Protein AF-A0A1I6BQ37-F1 (afdb_monomer)

Radius of gyration: 33.36 Å; Cα contacts (8 Å, |Δi|>4): 14; chains: 1; bounding box: 68×58×68 Å

Foldseek 3Di:
DPPPVVVVVVVVVVVVVVVVVVVVVVVVVVVVVVVVVVVVVVVVVVCQVVDPPNDPDPDPDDDDDDDDDDDDPPPDPPQADPVRHGDDDPPDDDD

pLDDT: mean 78.23, std 14.33, range [44.81, 96.88]

Organism: Hymenobacter arizonensis (NCBI:txid1227077)

Secondary structure (DSSP, 8-state):
----HHHHHHHHHHHHHHHHHHHHHHHHHHHHHHHHHHHHHHHHHHHHHHSTT--------PPPPPPP-----TTS-TTB-TTS-B-PPTT----

Mean predicted aligned error: 18.05 Å

Structure (mmCIF, N/CA/C/O backbone):
data_AF-A0A1I6BQ37-F1
#
_entry.id   AF-A0A1I6BQ37-F1
#
loop_
_atom_site.group_PDB
_atom_site.id
_atom_site.type_symbol
_atom_site.label_atom_id
_atom_site.label_alt_id
_atom_site.label_comp_id
_atom_site.label_asym_id
_atom_site.label_entity_id
_atom_site.label_seq_id
_atom_site.pdbx_PDB_ins_code
_atom_site.Cartn_x
_atom_site.Cartn_y
_atom_site.Cartn_z
_atom_site.occupancy
_atom_site.B_iso_or_equiv
_atom_site.auth_seq_id
_atom_site.auth_comp_id
_atom_site.auth_asym_id
_atom_site.auth_atom_id
_atom_site.pdbx_PDB_model_num
ATOM 1 N N . MET A 1 1 ? -26.162 7.912 44.611 1.00 47.75 1 MET A N 1
ATOM 2 C CA . MET A 1 1 ? -26.136 7.596 43.168 1.00 47.75 1 MET A CA 1
ATOM 3 C C . MET A 1 1 ? -25.419 6.272 43.015 1.00 47.75 1 MET A C 1
ATOM 5 O O . MET A 1 1 ? -24.224 6.224 43.274 1.00 47.75 1 MET A O 1
ATOM 9 N N . ALA A 1 2 ? -26.149 5.192 42.736 1.00 60.31 2 ALA A N 1
ATOM 10 C CA . ALA A 1 2 ? -25.522 3.907 42.454 1.00 60.31 2 ALA A CA 1
ATOM 11 C C . ALA A 1 2 ? -24.775 4.046 41.124 1.00 60.31 2 ALA A C 1
ATOM 13 O O . ALA A 1 2 ? -25.386 4.383 40.113 1.00 60.31 2 ALA A O 1
ATOM 14 N N . ILE A 1 3 ? -23.455 3.879 41.152 1.00 61.53 3 ILE A N 1
ATOM 15 C CA . ILE A 1 3 ? -22.655 3.760 39.937 1.00 61.53 3 ILE A CA 1
ATOM 16 C C . ILE A 1 3 ? -23.119 2.463 39.275 1.00 61.53 3 ILE A C 1
ATOM 18 O O .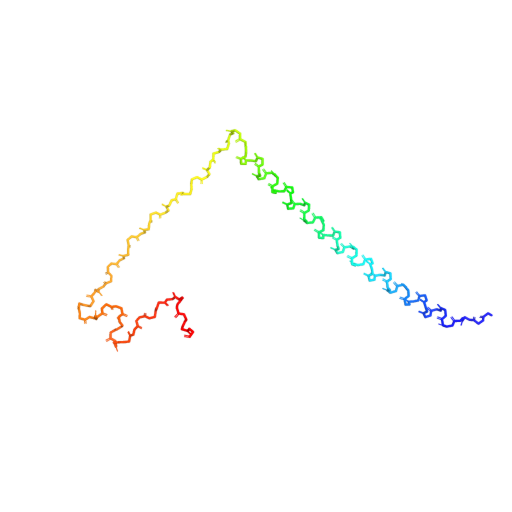 ILE A 1 3 ? -22.922 1.382 39.830 1.00 61.53 3 ILE A O 1
ATOM 22 N N . ASP A 1 4 ? -23.807 2.585 38.145 1.00 76.88 4 ASP A N 1
ATOM 23 C CA . ASP A 1 4 ? -24.289 1.446 37.376 1.00 76.88 4 ASP A CA 1
ATOM 24 C C . ASP A 1 4 ? -23.082 0.750 36.734 1.00 76.88 4 ASP A C 1
ATOM 26 O O . ASP A 1 4 ? -22.550 1.172 35.705 1.00 76.88 4 ASP A O 1
ATOM 30 N N . LEU A 1 5 ? -22.593 -0.294 37.405 1.00 79.56 5 LEU A N 1
ATOM 31 C CA . LEU A 1 5 ? -21.439 -1.091 36.987 1.00 79.56 5 LEU A CA 1
ATOM 32 C C . LEU A 1 5 ? -21.597 -1.634 35.559 1.00 79.56 5 LEU A C 1
ATOM 34 O O . LEU A 1 5 ? -20.598 -1.785 34.856 1.00 79.56 5 LEU A O 1
ATOM 38 N N . ALA A 1 6 ? -22.832 -1.871 35.103 1.00 81.38 6 ALA A N 1
ATOM 39 C CA . ALA A 1 6 ? -23.101 -2.327 33.745 1.00 81.38 6 ALA A CA 1
ATOM 40 C C . ALA A 1 6 ? -22.808 -1.234 32.704 1.00 81.38 6 ALA A C 1
ATOM 42 O O . ALA A 1 6 ? -22.186 -1.510 31.678 1.00 81.38 6 ALA A O 1
ATOM 43 N N . GLN A 1 7 ? -23.176 0.019 32.990 1.00 80.12 7 GLN A N 1
ATOM 44 C CA . GLN A 1 7 ? -22.851 1.158 32.122 1.00 80.12 7 GLN A CA 1
ATOM 45 C C . GLN A 1 7 ? -21.341 1.390 32.052 1.00 80.12 7 GLN A C 1
ATOM 47 O O . GLN A 1 7 ? -20.805 1.690 30.986 1.00 80.12 7 GLN A O 1
ATOM 52 N N . LEU A 1 8 ? -20.635 1.200 33.167 1.00 83.25 8 LEU A N 1
ATOM 53 C CA . LEU A 1 8 ? -19.185 1.368 33.218 1.00 83.25 8 LEU A CA 1
ATOM 54 C C . LEU A 1 8 ? -18.460 0.270 32.421 1.00 83.25 8 LEU A C 1
ATOM 56 O O . LEU A 1 8 ? -17.543 0.578 31.659 1.00 83.25 8 LEU A O 1
ATOM 60 N N . GLN A 1 9 ? -18.927 -0.981 32.505 1.00 86.31 9 GLN A N 1
ATOM 61 C CA . GLN A 1 9 ? -18.430 -2.079 31.669 1.00 86.31 9 GLN A CA 1
ATOM 62 C C . GLN A 1 9 ? -18.665 -1.802 30.177 1.00 86.31 9 GLN A C 1
ATOM 64 O O . GLN A 1 9 ? -17.761 -1.969 29.362 1.00 86.31 9 GLN A O 1
ATOM 69 N N . GLN A 1 10 ? -19.846 -1.296 29.817 1.00 87.81 10 GLN A N 1
ATOM 70 C CA . GLN A 1 10 ? -20.176 -0.968 28.432 1.00 87.81 10 GLN A CA 1
ATOM 71 C C . GLN A 1 10 ? -19.294 0.160 27.868 1.00 87.81 10 GLN A C 1
ATOM 73 O O . GLN A 1 10 ? -18.872 0.103 26.711 1.00 87.81 10 GLN A O 1
ATOM 78 N N . VAL A 1 11 ? -18.981 1.179 28.675 1.00 84.12 11 VAL A N 1
ATOM 79 C CA . VAL A 1 11 ? -18.053 2.255 28.288 1.00 84.12 11 VAL A CA 1
ATOM 80 C C . VAL A 1 11 ? -16.637 1.712 28.075 1.00 84.12 11 VAL A C 1
ATOM 82 O O . VAL A 1 11 ? -15.996 2.085 27.092 1.00 84.12 11 VAL A O 1
ATOM 85 N N . LEU A 1 12 ? -16.165 0.805 28.936 1.00 87.19 12 LEU A N 1
ATOM 86 C CA . LEU A 1 12 ? -14.852 0.168 28.791 1.00 87.19 12 LEU A CA 1
ATOM 87 C C . LEU A 1 12 ? -14.760 -0.6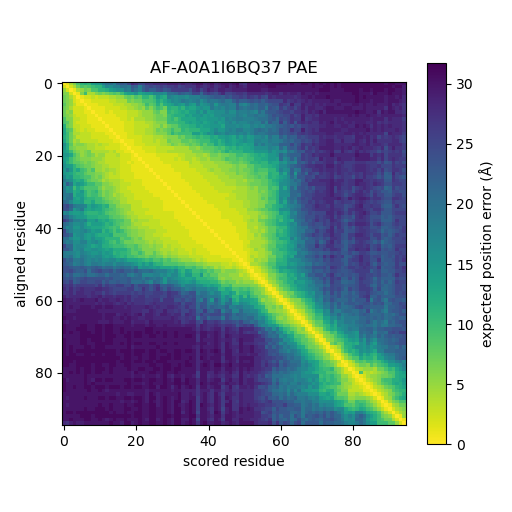97 27.526 1.00 87.19 12 LEU A C 1
ATOM 89 O O . LEU A 1 12 ? -13.793 -0.570 26.773 1.00 87.19 12 LEU A O 1
ATOM 93 N N . ASP A 1 13 ? -15.779 -1.507 27.240 1.00 90.81 13 ASP A N 1
ATOM 94 C CA . ASP A 1 13 ? -15.819 -2.344 26.036 1.00 90.81 13 ASP A CA 1
ATOM 95 C C . ASP A 1 13 ? -15.832 -1.491 24.755 1.00 90.81 13 ASP A C 1
ATOM 97 O O . ASP A 1 13 ? -15.183 -1.817 23.757 1.00 90.81 13 ASP A O 1
ATOM 101 N N . ASN A 1 14 ? -16.550 -0.364 24.777 1.00 85.62 14 ASN A N 1
ATOM 102 C CA . ASN A 1 14 ? -16.575 0.585 23.665 1.00 85.62 14 ASN A CA 1
ATOM 103 C C . ASN A 1 14 ? -15.227 1.296 23.486 1.00 85.62 14 ASN A C 1
ATOM 105 O O . ASN A 1 14 ? -14.778 1.468 22.351 1.00 85.62 14 ASN A O 1
ATOM 109 N N . ALA A 1 15 ? -14.560 1.666 24.583 1.00 80.12 15 ALA A N 1
ATOM 110 C CA . ALA A 1 15 ? -13.233 2.273 24.544 1.00 80.12 15 ALA A CA 1
ATOM 111 C C . ALA A 1 15 ? -12.191 1.318 23.935 1.00 80.12 15 ALA A C 1
ATOM 113 O O . ALA A 1 15 ? -11.456 1.709 23.029 1.00 80.12 15 ALA A O 1
ATOM 114 N N . GLN A 1 16 ? -12.193 0.041 24.335 1.00 89.75 16 GLN A N 1
ATOM 115 C CA . GLN A 1 16 ? -11.287 -0.968 23.771 1.00 89.75 16 GLN A CA 1
ATOM 116 C C . GLN A 1 16 ? -11.494 -1.172 22.264 1.00 89.75 16 GLN A C 1
ATOM 118 O O . GLN A 1 16 ? -10.527 -1.259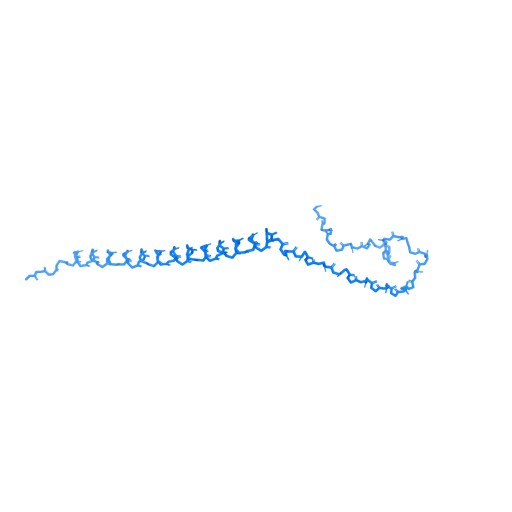 21.503 1.00 89.75 16 GLN A O 1
ATOM 123 N N . LYS A 1 17 ? -12.751 -1.204 21.804 1.00 90.94 17 LYS A N 1
ATOM 124 C CA . LYS A 1 17 ? -13.071 -1.293 20.369 1.00 90.94 17 LYS A CA 1
ATOM 125 C C . LYS A 1 17 ? -12.595 -0.061 19.601 1.00 90.94 17 LYS A C 1
ATOM 127 O O . LYS A 1 17 ? -12.083 -0.202 18.490 1.00 90.94 17 LYS A O 1
ATOM 132 N N . ALA A 1 18 ? -12.735 1.129 20.183 1.00 88.81 18 ALA A N 1
ATOM 133 C CA . ALA A 1 18 ? -12.267 2.368 19.571 1.00 88.81 18 ALA A CA 1
ATOM 134 C C . ALA A 1 18 ? -10.735 2.391 19.420 1.00 88.81 18 ALA A C 1
ATOM 136 O O . ALA A 1 18 ? -10.229 2.795 18.370 1.00 88.81 18 ALA A O 1
ATOM 137 N N . ASP A 1 19 ? -9.997 1.900 20.417 1.00 90.19 19 ASP A N 1
ATOM 138 C CA . ASP A 1 19 ? -8.536 1.800 20.355 1.00 90.19 19 ASP A CA 1
ATOM 139 C C . ASP A 1 19 ? -8.062 0.788 19.304 1.00 90.19 19 ASP A C 1
ATOM 141 O O . ASP A 1 19 ? -7.141 1.083 18.533 1.00 90.19 19 ASP A O 1
ATOM 145 N N . ALA A 1 20 ? -8.724 -0.370 19.206 1.00 91.12 20 ALA A N 1
ATOM 146 C CA . ALA A 1 20 ? -8.450 -1.354 18.158 1.00 91.12 20 ALA A CA 1
ATOM 147 C C . ALA A 1 20 ? -8.703 -0.772 16.756 1.00 91.12 20 ALA A C 1
ATOM 149 O O . ALA A 1 20 ? -7.830 -0.829 15.887 1.00 91.12 20 ALA A O 1
ATOM 150 N N . PHE A 1 21 ? -9.848 -0.110 16.558 1.00 90.81 21 PHE A N 1
ATOM 151 C CA . PHE A 1 21 ? -10.182 0.550 15.295 1.00 90.81 21 PHE A CA 1
ATOM 152 C C . PHE A 1 21 ? -9.155 1.626 14.918 1.00 90.81 21 PHE A C 1
ATOM 154 O O . PHE A 1 21 ? -8.686 1.688 13.781 1.00 90.81 21 PHE A O 1
ATOM 161 N N . LYS A 1 22 ? -8.734 2.449 15.884 1.00 93.62 22 LYS A N 1
ATOM 162 C CA . LYS A 1 22 ? -7.695 3.464 15.677 1.00 93.62 22 LYS A CA 1
ATOM 163 C C . LYS A 1 22 ? -6.366 2.842 15.242 1.00 93.62 22 LYS A C 1
ATOM 165 O O . LYS A 1 22 ? -5.690 3.394 14.368 1.00 93.62 22 LYS A O 1
ATOM 170 N N . ALA A 1 23 ? -5.981 1.709 15.830 1.00 94.69 23 ALA A N 1
ATOM 171 C CA . ALA A 1 23 ? -4.771 0.988 15.446 1.00 94.69 23 ALA A CA 1
ATOM 172 C C . ALA A 1 23 ? -4.853 0.461 14.003 1.00 94.69 23 ALA A C 1
ATOM 174 O O . ALA A 1 23 ? -3.900 0.635 13.234 1.00 94.69 23 ALA A O 1
ATOM 175 N N . ASP A 1 24 ? -5.997 -0.101 13.614 1.00 91.31 24 ASP A N 1
ATOM 176 C CA . ASP A 1 24 ? -6.229 -0.607 12.261 1.00 91.31 24 ASP A CA 1
ATOM 177 C C . ASP A 1 24 ? -6.230 0.509 11.216 1.00 91.31 24 ASP A C 1
ATOM 179 O O . ASP A 1 24 ? -5.542 0.395 10.198 1.00 91.31 24 ASP A O 1
ATOM 183 N N . VAL A 1 25 ? -6.891 1.636 11.494 1.00 92.69 25 VAL A N 1
ATOM 184 C CA . VAL A 1 25 ? -6.861 2.822 10.622 1.00 92.69 25 VAL A CA 1
ATOM 185 C C . VAL A 1 25 ? -5.431 3.333 10.457 1.00 92.69 25 VAL A C 1
ATOM 187 O O . VAL A 1 25 ? -4.982 3.576 9.337 1.00 92.69 25 VAL A O 1
ATOM 190 N N . LYS A 1 26 ? -4.658 3.428 11.546 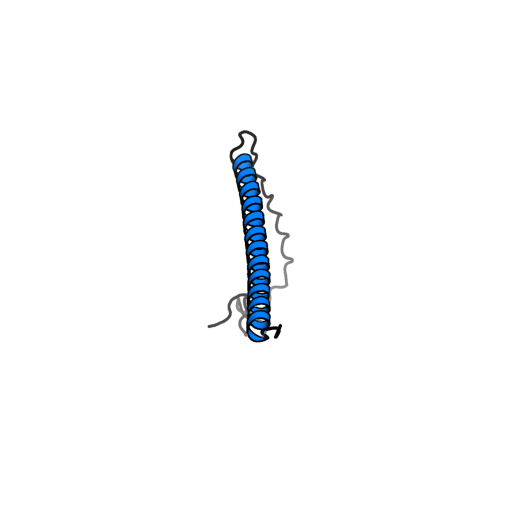1.00 95.94 26 LYS A N 1
ATOM 191 C CA . LYS A 1 26 ? -3.245 3.836 11.479 1.00 95.94 26 LYS A CA 1
ATOM 192 C C . LYS A 1 26 ? -2.417 2.876 10.620 1.00 95.94 26 LYS A C 1
ATOM 194 O O . LYS A 1 26 ? -1.535 3.313 9.879 1.00 95.94 26 LYS A O 1
ATOM 199 N N . ARG A 1 27 ? -2.687 1.570 10.698 1.00 95.25 27 ARG A N 1
ATOM 200 C CA . ARG A 1 27 ? -2.014 0.552 9.881 1.00 95.25 27 ARG A CA 1
ATOM 201 C C . ARG A 1 27 ? -2.400 0.659 8.408 1.00 95.25 27 ARG A C 1
ATOM 203 O O . ARG A 1 27 ? -1.519 0.569 7.554 1.00 95.25 27 ARG A O 1
ATOM 210 N N . ALA A 1 28 ? -3.678 0.880 8.116 1.00 93.50 28 ALA A N 1
ATOM 211 C CA . ALA A 1 28 ? -4.174 1.098 6.764 1.00 93.50 28 ALA A CA 1
ATOM 212 C C . ALA A 1 28 ? -3.544 2.351 6.139 1.00 93.50 28 ALA A C 1
ATOM 214 O O . ALA A 1 28 ? -2.990 2.268 5.047 1.00 93.50 28 ALA A O 1
ATOM 215 N N . LEU A 1 29 ? -3.505 3.471 6.868 1.00 93.25 29 LEU A N 1
ATOM 216 C CA . LEU A 1 29 ? -2.869 4.709 6.408 1.00 93.25 29 LEU A CA 1
ATOM 217 C C . LEU A 1 29 ? -1.377 4.526 6.107 1.00 93.25 29 LEU A C 1
ATOM 219 O O . LEU A 1 29 ? -0.896 5.008 5.085 1.00 93.25 29 LEU A O 1
ATOM 223 N N . ARG A 1 30 ? -0.644 3.779 6.943 1.00 96.88 30 ARG A N 1
ATOM 224 C CA . ARG A 1 30 ? 0.765 3.444 6.667 1.00 96.88 30 ARG A CA 1
ATOM 225 C C . ARG A 1 30 ? 0.929 2.655 5.369 1.00 96.88 30 ARG A C 1
ATOM 227 O O . ARG A 1 30 ? 1.841 2.944 4.602 1.00 96.88 30 ARG A O 1
ATOM 234 N N . ARG A 1 31 ? 0.044 1.687 5.106 1.00 94.88 31 ARG A N 1
ATOM 235 C CA . ARG A 1 31 ? 0.052 0.927 3.845 1.00 94.88 31 ARG A CA 1
ATOM 236 C C . ARG A 1 31 ? -0.231 1.833 2.651 1.00 94.88 31 ARG A C 1
ATOM 238 O O . ARG A 1 31 ? 0.526 1.800 1.688 1.00 94.88 31 ARG A O 1
ATOM 245 N N . VAL A 1 32 ? -1.258 2.678 2.733 1.00 94.31 32 VAL A N 1
ATOM 246 C CA . VAL A 1 32 ? -1.586 3.639 1.667 1.00 94.31 32 VAL A CA 1
ATOM 247 C C . VAL A 1 32 ? -0.407 4.574 1.394 1.00 94.31 32 VAL A C 1
ATOM 249 O O . VAL A 1 32 ? -0.020 4.741 0.245 1.00 94.31 32 VAL A O 1
ATOM 252 N N . SER A 1 33 ? 0.231 5.106 2.437 1.00 94.69 33 SER A N 1
ATOM 253 C CA . SER A 1 33 ? 1.422 5.950 2.295 1.00 94.69 33 SER A CA 1
ATOM 254 C C . SER A 1 33 ? 2.578 5.220 1.602 1.00 94.69 33 SER A C 1
ATOM 256 O O . SER A 1 33 ? 3.187 5.787 0.699 1.00 94.69 33 SER A O 1
ATOM 258 N N . SER A 1 34 ? 2.843 3.955 1.953 1.00 94.62 34 SER A N 1
ATOM 259 C CA . SER A 1 34 ? 3.871 3.166 1.258 1.00 94.62 34 SER A CA 1
ATOM 260 C C . SER A 1 34 ? 3.537 2.916 -0.215 1.00 94.62 34 SER A C 1
ATOM 262 O O . SER A 1 34 ? 4.417 3.000 -1.064 1.00 94.62 34 SER A O 1
ATOM 264 N N . LEU A 1 35 ? 2.265 2.663 -0.536 1.00 94.31 35 LEU A N 1
ATOM 265 C CA . LEU A 1 35 ? 1.818 2.465 -1.914 1.00 94.31 35 LEU A CA 1
ATOM 266 C C . LEU A 1 35 ? 1.966 3.742 -2.745 1.00 94.31 35 LEU A C 1
ATOM 268 O O . LEU A 1 35 ? 2.408 3.662 -3.885 1.00 94.31 35 LEU A O 1
ATOM 272 N N . LEU A 1 36 ? 1.650 4.904 -2.167 1.00 96.25 36 LEU A N 1
ATOM 273 C CA . LEU A 1 36 ? 1.843 6.197 -2.824 1.00 96.25 36 LEU A CA 1
ATOM 274 C C . LEU A 1 36 ? 3.322 6.479 -3.099 1.00 96.25 36 LEU A C 1
ATOM 276 O O . LEU A 1 36 ? 3.656 6.878 -4.207 1.00 96.25 36 LEU A O 1
ATOM 280 N N . SER A 1 37 ? 4.205 6.208 -2.133 1.00 96.88 37 SER A N 1
ATOM 281 C CA . SER A 1 37 ? 5.652 6.352 -2.335 1.00 96.88 37 SER A CA 1
ATOM 282 C C . SER A 1 37 ? 6.160 5.444 -3.454 1.00 96.88 37 SER A C 1
ATOM 284 O O . SER A 1 37 ? 6.926 5.893 -4.298 1.00 96.88 37 SER A O 1
ATOM 286 N N . ASN A 1 38 ? 5.719 4.184 -3.490 1.00 95.69 38 ASN A N 1
ATOM 287 C CA . ASN A 1 38 ? 6.120 3.250 -4.543 1.00 95.69 38 ASN A CA 1
ATOM 288 C C . ASN A 1 38 ? 5.600 3.684 -5.920 1.00 95.69 38 ASN A C 1
ATOM 290 O O . ASN A 1 38 ? 6.297 3.523 -6.917 1.00 95.69 38 ASN A O 1
ATOM 294 N N . LEU A 1 39 ? 4.377 4.219 -5.979 1.00 94.56 39 LEU A N 1
ATOM 295 C CA . LEU A 1 39 ? 3.796 4.726 -7.217 1.00 94.56 39 LEU A CA 1
ATOM 296 C C . LEU A 1 39 ? 4.556 5.952 -7.717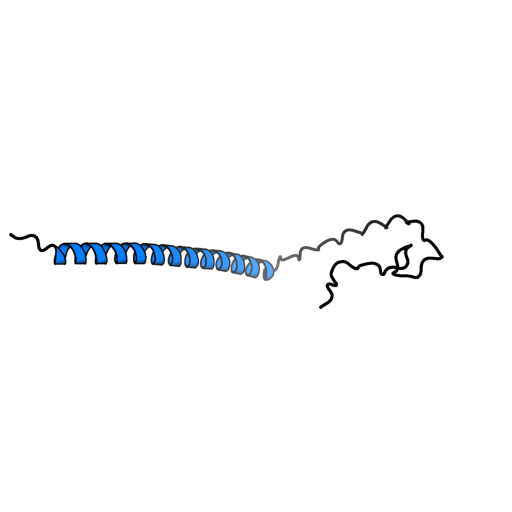 1.00 94.56 39 LEU A C 1
ATOM 298 O O . LEU A 1 39 ? 4.831 6.032 -8.906 1.00 94.56 39 LEU A O 1
ATOM 302 N N . GLN A 1 40 ? 4.935 6.861 -6.818 1.00 96.44 40 GLN A N 1
ATOM 303 C CA . GLN A 1 40 ? 5.758 8.011 -7.171 1.00 96.44 40 GLN A CA 1
ATOM 304 C C . GLN A 1 40 ? 7.099 7.567 -7.769 1.00 96.44 40 GLN A C 1
ATOM 306 O O . GLN A 1 40 ? 7.438 8.009 -8.859 1.00 96.44 40 GLN A O 1
ATOM 311 N N . SER A 1 41 ? 7.805 6.626 -7.132 1.00 95.38 41 SER A N 1
ATOM 312 C CA . SER A 1 41 ? 9.054 6.086 -7.688 1.00 95.38 41 SER A CA 1
ATOM 313 C C . SER A 1 41 ? 8.852 5.409 -9.047 1.00 95.38 41 SER A C 1
ATOM 315 O O . SER A 1 41 ? 9.657 5.596 -9.947 1.00 95.38 41 SER A O 1
ATOM 317 N N . ALA A 1 42 ? 7.758 4.665 -9.236 1.00 93.81 42 ALA A N 1
ATOM 318 C CA . ALA A 1 42 ? 7.462 4.043 -10.526 1.00 93.81 42 ALA A CA 1
ATOM 319 C C . ALA A 1 42 ? 7.154 5.072 -11.630 1.00 93.81 42 ALA A C 1
ATOM 321 O O . ALA A 1 42 ? 7.467 4.830 -12.794 1.00 93.81 42 ALA A O 1
ATOM 322 N N . VAL A 1 43 ? 6.533 6.203 -11.278 1.00 94.94 43 VAL A N 1
ATOM 323 C CA . VAL A 1 43 ? 6.310 7.320 -12.206 1.00 94.94 43 VAL A CA 1
ATOM 324 C C . VAL A 1 43 ? 7.636 7.982 -12.562 1.00 94.94 43 VAL A C 1
ATOM 326 O O . VAL A 1 43 ? 7.900 8.160 -13.744 1.00 94.94 43 VAL A O 1
ATOM 329 N N . GLU A 1 44 ? 8.491 8.262 -11.579 1.00 94.25 44 GLU A N 1
ATOM 330 C CA . GLU A 1 44 ? 9.833 8.816 -11.805 1.00 94.25 44 GLU A CA 1
ATOM 331 C C . GLU A 1 44 ? 10.678 7.895 -12.710 1.00 94.25 44 GLU A C 1
ATOM 333 O O . GLU A 1 44 ? 11.299 8.360 -13.666 1.00 94.25 44 GLU A O 1
ATOM 338 N N . ASP A 1 45 ? 10.639 6.578 -12.480 1.00 90.12 45 ASP A N 1
ATOM 339 C CA . ASP A 1 45 ? 11.299 5.587 -13.338 1.00 90.12 45 ASP A CA 1
ATOM 340 C C . ASP A 1 45 ? 10.735 5.604 -14.770 1.00 90.12 45 ASP A C 1
ATOM 342 O O . ASP A 1 45 ? 11.485 5.519 -15.745 1.00 90.12 45 ASP A O 1
ATOM 346 N N . ALA A 1 46 ? 9.411 5.716 -14.920 1.00 89.38 46 ALA A N 1
ATOM 347 C CA . ALA A 1 46 ? 8.764 5.776 -16.227 1.00 89.38 46 ALA A CA 1
ATOM 348 C C . ALA A 1 46 ? 9.109 7.070 -16.979 1.00 89.38 46 ALA A C 1
ATOM 350 O O . ALA A 1 46 ? 9.395 7.018 -18.174 1.00 89.38 46 ALA A O 1
ATOM 351 N N . GLU A 1 47 ? 9.128 8.211 -16.292 1.00 91.00 47 GLU A N 1
ATOM 352 C CA . GLU A 1 47 ? 9.564 9.495 -16.847 1.00 91.00 47 GLU A CA 1
ATOM 353 C C . GLU A 1 47 ? 11.028 9.436 -17.290 1.00 91.00 47 GLU A C 1
ATOM 355 O O . GLU A 1 47 ? 11.350 9.874 -18.393 1.00 91.00 47 GLU A O 1
ATOM 360 N N . ALA A 1 48 ? 11.904 8.820 -16.492 1.00 88.69 48 ALA A N 1
ATOM 361 C CA . ALA A 1 48 ? 13.302 8.628 -16.862 1.00 88.69 48 ALA A CA 1
ATOM 362 C C . ALA A 1 48 ? 13.450 7.761 -18.123 1.00 88.69 48 ALA A C 1
ATOM 364 O O . ALA A 1 48 ? 14.235 8.102 -19.005 1.00 88.69 48 ALA A O 1
ATOM 365 N N . LEU A 1 49 ? 12.681 6.673 -18.243 1.00 86.69 49 LEU A N 1
ATOM 366 C CA . LEU A 1 49 ? 12.681 5.807 -19.431 1.00 86.69 49 LEU A CA 1
ATOM 367 C C . LEU A 1 49 ? 12.130 6.494 -20.687 1.00 86.69 49 LEU A C 1
ATOM 369 O O . LEU A 1 49 ? 12.529 6.139 -21.794 1.00 86.69 49 LEU A O 1
ATOM 373 N N . LEU A 1 50 ? 11.191 7.425 -20.518 1.00 88.12 50 LEU A N 1
ATOM 374 C CA . LEU A 1 50 ? 10.574 8.182 -21.609 1.00 88.12 50 LEU A CA 1
ATOM 375 C C . LEU A 1 50 ? 11.331 9.474 -21.945 1.00 88.12 50 LEU A C 1
ATOM 377 O O . LEU A 1 50 ? 10.964 10.141 -22.908 1.00 88.12 50 LEU A O 1
ATOM 381 N N . SER A 1 51 ? 12.353 9.837 -21.167 1.00 88.06 51 SER A N 1
ATOM 382 C CA . SER A 1 51 ? 13.145 11.039 -21.413 1.00 88.06 51 SER A CA 1
ATOM 383 C C . SER A 1 51 ? 13.965 10.919 -22.700 1.00 88.06 51 SER A C 1
ATOM 385 O O . SER A 1 51 ? 14.537 9.868 -22.994 1.00 88.06 51 SER A O 1
ATOM 387 N N . ASP A 1 52 ? 14.055 12.017 -23.453 1.00 83.31 52 ASP A N 1
ATOM 388 C CA . ASP A 1 52 ? 14.792 12.065 -24.725 1.00 83.31 52 ASP A CA 1
ATOM 389 C C . ASP A 1 52 ? 16.302 11.798 -24.548 1.00 83.31 52 ASP A C 1
ATOM 391 O O . ASP A 1 52 ? 16.968 11.323 -25.468 1.00 83.31 52 ASP A O 1
ATOM 395 N N . ASP A 1 53 ? 16.830 12.045 -23.345 1.00 82.06 53 ASP A N 1
ATOM 396 C CA . ASP A 1 53 ? 18.232 11.833 -22.969 1.00 82.06 53 ASP A CA 1
ATOM 397 C C . ASP A 1 53 ? 18.504 10.423 -22.397 1.00 82.06 53 ASP A C 1
ATOM 399 O O . ASP A 1 53 ? 19.613 10.136 -21.929 1.00 82.06 53 ASP A O 1
ATOM 403 N N . TYR A 1 54 ? 17.515 9.519 -22.401 1.00 78.25 54 TYR A N 1
ATOM 404 C CA . TYR A 1 54 ? 17.672 8.185 -21.828 1.00 78.25 54 TYR A CA 1
ATOM 405 C C . TYR A 1 54 ? 18.669 7.328 -22.623 1.00 78.25 54 TYR A C 1
ATOM 407 O O . TYR A 1 54 ? 18.415 6.906 -23.753 1.00 78.25 54 TYR A O 1
ATOM 415 N N . VAL A 1 55 ? 19.792 6.979 -21.989 1.00 79.94 55 VAL A N 1
ATOM 416 C CA . VAL A 1 55 ? 20.750 5.997 -22.514 1.00 79.94 55 VAL A CA 1
ATOM 417 C C . VAL A 1 55 ? 20.576 4.673 -21.760 1.00 79.94 55 VAL A C 1
ATOM 419 O O . VAL A 1 55 ? 20.835 4.621 -20.553 1.00 79.94 55 VAL A O 1
ATOM 422 N N . PRO A 1 56 ? 20.180 3.572 -22.433 1.00 77.50 56 PRO A N 1
ATOM 423 C CA . PRO A 1 56 ? 20.035 2.276 -21.785 1.00 77.50 56 PRO A CA 1
ATOM 424 C C . PRO A 1 56 ? 21.362 1.826 -21.179 1.00 77.50 56 PRO A C 1
ATOM 426 O O . PRO A 1 56 ? 22.382 1.766 -21.868 1.00 77.50 56 PRO A O 1
ATOM 429 N N . ALA A 1 57 ? 21.349 1.441 -19.902 1.00 73.81 57 ALA A N 1
ATOM 430 C CA . ALA A 1 57 ? 22.531 0.888 -19.256 1.00 73.81 57 ALA A CA 1
ATOM 431 C C . ALA A 1 57 ? 22.941 -0.424 -19.950 1.00 73.81 57 ALA A C 1
ATOM 433 O O . ALA A 1 57 ? 22.329 -1.481 -19.759 1.00 73.81 57 ALA A O 1
ATOM 434 N N . THR A 1 58 ? 23.994 -0.374 -20.764 1.00 72.19 58 THR A N 1
ATOM 435 C CA . THR A 1 58 ? 24.565 -1.558 -21.403 1.00 72.19 58 THR A CA 1
ATOM 436 C C . THR A 1 58 ? 25.199 -2.435 -20.331 1.00 72.19 58 THR A C 1
ATOM 438 O O . THR A 1 58 ? 26.274 -2.139 -19.815 1.00 72.19 58 THR A O 1
ATOM 441 N N . LYS A 1 59 ? 24.532 -3.538 -19.971 1.00 73.31 59 LYS A N 1
ATOM 442 C CA . LYS A 1 59 ? 25.134 -4.562 -19.111 1.00 73.31 59 LYS A CA 1
ATOM 443 C C . LYS A 1 59 ? 26.278 -5.231 -19.865 1.00 73.31 59 LYS A C 1
ATOM 445 O O . LYS A 1 59 ? 26.049 -6.130 -20.676 1.00 73.31 59 LYS A O 1
ATOM 450 N N . GLU A 1 60 ? 27.505 -4.816 -19.572 1.00 71.50 60 GLU A N 1
ATOM 451 C CA . GLU A 1 60 ? 28.698 -5.496 -20.060 1.00 71.50 60 GLU A CA 1
ATOM 452 C C . GLU A 1 60 ? 28.689 -6.951 -19.581 1.00 71.50 60 GLU A C 1
ATOM 454 O O . GLU A 1 60 ? 28.671 -7.263 -18.384 1.00 71.50 60 GLU A O 1
ATOM 459 N N . ARG A 1 61 ? 28.658 -7.881 -20.538 1.00 69.94 61 ARG A N 1
ATOM 460 C CA . ARG A 1 61 ? 28.774 -9.305 -20.237 1.00 69.94 61 ARG A CA 1
ATOM 461 C C . ARG A 1 61 ? 30.209 -9.572 -19.807 1.00 69.94 61 ARG A C 1
ATOM 463 O O . ARG A 1 61 ? 31.112 -9.555 -20.638 1.00 69.94 61 ARG A O 1
ATOM 470 N N . LYS A 1 62 ? 30.411 -9.880 -18.523 1.00 77.06 62 LYS A N 1
ATOM 471 C CA . LYS A 1 62 ? 31.697 -10.398 -18.043 1.00 77.06 62 LYS A CA 1
ATOM 472 C C . LYS A 1 62 ? 32.066 -11.637 -18.863 1.00 77.06 62 LYS A C 1
ATOM 474 O O . LYS A 1 62 ? 31.299 -12.605 -18.901 1.00 77.06 62 LYS A O 1
ATOM 479 N N . ILE A 1 63 ? 33.223 -11.590 -19.520 1.00 72.31 63 ILE A N 1
ATOM 480 C CA . ILE A 1 63 ? 33.794 -12.733 -20.234 1.00 72.31 63 ILE A CA 1
ATOM 481 C C . ILE A 1 63 ? 33.948 -13.858 -19.211 1.00 72.31 63 ILE A C 1
ATOM 483 O O . ILE A 1 63 ? 34.577 -13.684 -18.166 1.00 72.31 63 ILE A O 1
ATOM 487 N N . ARG A 1 64 ? 33.306 -15.002 -19.467 1.00 74.81 64 ARG A N 1
ATOM 488 C CA . ARG A 1 64 ? 33.456 -16.173 -18.600 1.00 74.81 64 ARG A CA 1
ATOM 489 C C . ARG A 1 64 ? 34.897 -16.656 -18.724 1.00 74.81 64 ARG A C 1
ATOM 491 O O . ARG A 1 64 ? 35.342 -16.933 -19.835 1.00 74.81 64 ARG A O 1
ATOM 498 N N . ALA A 1 65 ? 35.598 -16.754 -17.598 1.00 76.62 65 ALA A N 1
ATOM 499 C CA . ALA A 1 65 ? 36.928 -17.344 -17.563 1.00 76.62 65 ALA A CA 1
ATOM 500 C C . ALA A 1 65 ? 36.874 -18.785 -18.121 1.00 76.62 65 ALA A C 1
ATOM 502 O O . ALA A 1 65 ? 35.902 -19.502 -17.836 1.00 76.62 65 ALA A O 1
ATOM 503 N N . PRO A 1 66 ? 37.870 -19.216 -18.918 1.00 74.31 66 PR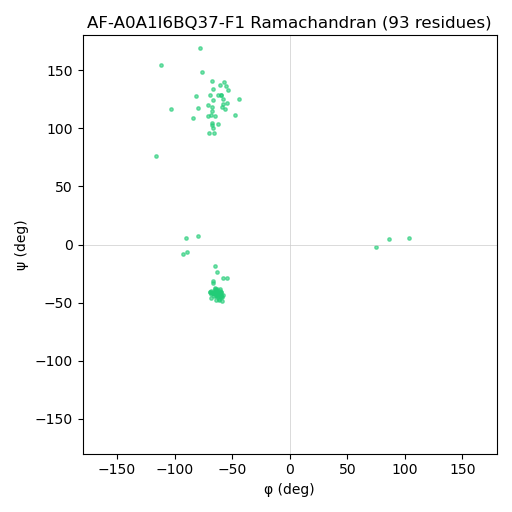O A N 1
ATOM 504 C CA . PRO A 1 66 ? 37.979 -20.602 -19.357 1.00 74.31 66 PRO A CA 1
ATOM 505 C C . PRO A 1 66 ? 37.987 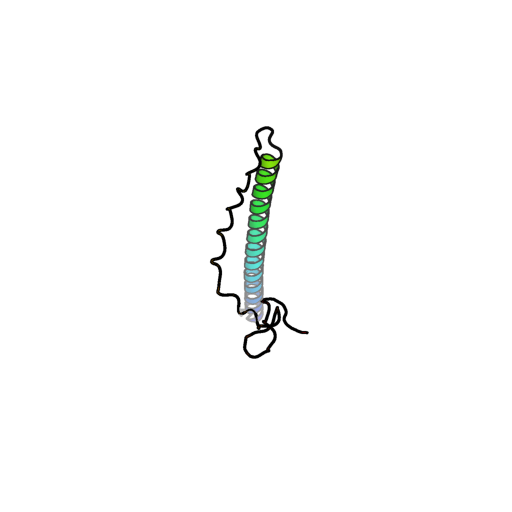-21.537 -18.143 1.00 74.31 66 PRO A C 1
ATOM 507 O O . PRO A 1 66 ? 38.652 -21.257 -17.148 1.00 74.31 66 PRO A O 1
ATOM 510 N N . ARG A 1 67 ? 37.236 -22.642 -18.204 1.00 69.62 67 ARG A N 1
ATOM 511 C CA . ARG A 1 67 ? 37.360 -23.700 -17.194 1.00 69.62 67 ARG A CA 1
ATOM 512 C C . ARG A 1 67 ? 38.712 -24.378 -17.386 1.00 69.62 67 ARG A C 1
ATOM 514 O O . ARG A 1 67 ? 39.011 -24.792 -18.503 1.00 69.62 67 ARG A O 1
ATOM 521 N N . GLU A 1 68 ? 39.489 -24.497 -16.313 1.00 65.38 68 GLU A N 1
ATOM 522 C CA . GLU A 1 68 ? 40.693 -25.328 -16.297 1.00 65.38 68 GLU A CA 1
ATOM 523 C C . GLU A 1 68 ? 40.332 -26.744 -16.759 1.00 65.38 68 GLU A C 1
ATOM 525 O O . GLU A 1 68 ? 39.299 -27.299 -16.363 1.00 65.38 68 GLU A O 1
ATOM 530 N N . ALA A 1 69 ? 41.144 -27.290 -17.664 1.00 59.91 69 ALA A N 1
ATOM 531 C CA . ALA A 1 69 ? 40.958 -28.626 -18.199 1.00 59.91 69 ALA A CA 1
ATOM 532 C C . ALA A 1 69 ? 41.167 -29.641 -17.068 1.00 59.91 69 ALA A C 1
ATOM 534 O O . ALA A 1 69 ? 42.292 -29.995 -16.733 1.00 59.91 69 ALA A O 1
ATOM 535 N N . GLY A 1 70 ? 40.072 -30.078 -16.448 1.00 62.06 70 GLY A N 1
ATOM 536 C CA . GLY A 1 70 ? 40.090 -31.249 -15.584 1.00 62.06 70 GLY A CA 1
ATOM 537 C C . GLY A 1 70 ? 40.376 -32.486 -16.430 1.00 62.06 70 GLY A C 1
ATOM 538 O O . GLY A 1 70 ? 39.769 -32.649 -17.488 1.00 62.06 70 GLY A O 1
ATOM 539 N N . GLU A 1 71 ? 41.293 -33.325 -15.957 1.00 56.16 71 GLU A N 1
ATOM 540 C CA . GLU A 1 71 ? 41.690 -34.597 -16.564 1.00 56.16 71 GLU A CA 1
ATOM 541 C C . GLU A 1 71 ? 40.438 -35.418 -16.934 1.00 56.16 71 GLU A C 1
ATOM 543 O O . GLU A 1 71 ? 39.642 -35.810 -16.071 1.00 56.16 71 GLU A O 1
ATOM 548 N N . VAL A 1 72 ? 40.197 -35.581 -18.238 1.00 55.50 72 VAL A N 1
ATOM 549 C CA . VAL A 1 72 ? 39.044 -36.317 -18.761 1.00 55.50 72 VAL A CA 1
ATOM 550 C C . VAL A 1 72 ? 39.422 -37.792 -18.770 1.00 55.50 72 VAL A C 1
ATOM 552 O O . VAL A 1 72 ? 40.256 -38.216 -19.555 1.00 55.50 72 VAL A O 1
ATOM 555 N N . ASP A 1 73 ? 38.814 -38.557 -17.869 1.00 58.22 73 ASP A N 1
ATOM 556 C CA . ASP A 1 73 ? 38.894 -40.017 -17.842 1.00 58.22 73 ASP A CA 1
ATOM 557 C C . ASP A 1 73 ? 38.171 -40.580 -19.081 1.00 58.22 73 ASP A C 1
ATOM 559 O O . ASP A 1 73 ? 36.937 -40.544 -19.149 1.00 58.22 73 ASP A O 1
ATOM 563 N N . GLU A 1 74 ? 38.938 -41.007 -20.090 1.00 59.75 74 GLU A N 1
ATOM 564 C CA . GLU A 1 74 ? 38.445 -41.417 -21.417 1.00 59.75 74 GLU A CA 1
ATOM 565 C C . GLU A 1 74 ? 37.562 -42.680 -21.378 1.00 59.75 74 GLU A C 1
ATOM 567 O O . GLU A 1 74 ? 36.773 -42.906 -22.297 1.00 59.75 74 GLU A O 1
ATOM 572 N N . GLU A 1 75 ? 37.624 -43.469 -20.298 1.00 58.31 75 GLU A N 1
ATOM 573 C CA . GLU A 1 75 ? 36.814 -44.682 -20.112 1.00 58.31 75 GLU A CA 1
ATOM 574 C C . GLU A 1 75 ? 35.494 -44.437 -19.360 1.00 58.31 75 GLU A C 1
ATOM 576 O O . GLU A 1 75 ? 34.633 -45.320 -19.300 1.00 58.31 75 GLU A O 1
ATOM 581 N N . ALA A 1 76 ? 35.274 -43.240 -18.803 1.00 56.50 76 ALA A N 1
ATOM 582 C CA . ALA A 1 76 ? 34.039 -42.942 -18.089 1.00 56.50 76 ALA A CA 1
ATOM 583 C C . ALA A 1 76 ? 32.898 -42.608 -19.076 1.00 56.50 76 ALA A C 1
ATOM 585 O O . ALA A 1 76 ? 32.951 -41.577 -19.754 1.00 56.50 76 ALA A O 1
ATOM 586 N N . PRO A 1 77 ? 31.800 -43.395 -19.134 1.00 57.81 77 PRO A N 1
ATOM 587 C CA . PRO A 1 77 ? 30.672 -43.068 -19.998 1.00 57.81 77 PRO A CA 1
ATOM 588 C C . PRO A 1 77 ? 30.093 -41.697 -19.622 1.00 57.81 77 PRO A C 1
ATOM 590 O O . PRO A 1 77 ? 29.780 -41.429 -18.454 1.00 57.81 77 PRO A O 1
ATOM 593 N N . TYR A 1 78 ? 29.946 -40.822 -20.625 1.00 59.94 78 TYR A N 1
ATOM 594 C CA . TYR A 1 78 ? 29.449 -39.454 -20.464 1.00 59.94 78 TYR A CA 1
ATOM 595 C C . TYR A 1 78 ? 28.227 -39.398 -19.532 1.00 59.94 78 TYR A C 1
ATOM 597 O O . TYR A 1 78 ? 27.214 -40.063 -19.738 1.00 59.94 78 TYR A O 1
ATOM 605 N N . GLY A 1 79 ? 28.317 -38.568 -18.489 1.00 60.38 79 GLY A N 1
ATOM 606 C CA . GLY A 1 79 ? 27.217 -38.356 -17.543 1.00 60.38 79 GLY A CA 1
ATOM 607 C C . GLY A 1 79 ? 27.136 -39.352 -16.381 1.00 60.38 79 GLY A C 1
ATOM 608 O O . GLY A 1 79 ? 26.213 -39.234 -15.571 1.00 60.38 79 GLY A O 1
ATOM 609 N N . ARG A 1 80 ? 28.098 -40.270 -16.231 1.00 62.66 80 ARG A N 1
ATOM 610 C CA . ARG A 1 80 ? 28.251 -41.113 -15.035 1.00 62.66 80 ARG A CA 1
ATOM 611 C C . ARG A 1 80 ? 29.516 -40.755 -14.255 1.00 62.66 80 ARG A C 1
ATOM 613 O O . ARG A 1 80 ? 30.437 -40.120 -14.771 1.00 62.66 80 ARG A O 1
ATOM 620 N N . LYS A 1 81 ? 29.495 -41.032 -12.957 1.00 64.06 81 LYS A N 1
ATOM 621 C CA . LYS A 1 81 ? 30.663 -40.968 -12.077 1.00 64.06 81 LYS A CA 1
ATOM 622 C C . LYS A 1 81 ? 31.532 -42.219 -12.298 1.00 64.06 81 LYS A C 1
ATOM 624 O O . LYS A 1 81 ? 31.084 -43.156 -12.956 1.00 64.06 81 LYS A O 1
ATOM 629 N N . LYS A 1 82 ? 32.755 -42.236 -11.755 1.00 65.06 82 LYS A N 1
ATOM 630 C CA . LYS A 1 82 ? 33.703 -43.363 -11.901 1.00 65.06 82 LYS A CA 1
ATOM 631 C C . LYS A 1 82 ? 33.137 -44.697 -11.388 1.00 65.06 82 LYS A C 1
ATOM 633 O O . LYS A 1 82 ? 33.442 -45.748 -11.924 1.00 65.06 82 LYS A O 1
ATOM 638 N N . ASP A 1 83 ? 32.243 -44.641 -10.407 1.00 67.56 83 ASP A N 1
ATOM 639 C CA . ASP A 1 83 ? 31.474 -45.758 -9.844 1.00 67.56 83 ASP A CA 1
ATOM 640 C C . ASP A 1 83 ? 30.257 -46.175 -10.700 1.00 67.56 83 ASP A C 1
ATOM 642 O O . ASP A 1 83 ? 29.423 -46.967 -10.269 1.00 67.56 83 ASP A O 1
ATOM 646 N N . GLY A 1 84 ? 30.098 -45.622 -11.906 1.00 63.84 84 GLY A N 1
ATOM 647 C CA . GLY A 1 84 ? 29.003 -45.950 -12.821 1.00 63.84 84 GLY A CA 1
ATOM 648 C C . GLY A 1 84 ? 27.646 -45.347 -12.438 1.00 63.84 84 GLY A C 1
ATOM 649 O O . GLY A 1 84 ? 26.678 -45.501 -13.190 1.00 63.84 84 GLY A O 1
ATOM 650 N N . THR A 1 85 ? 27.539 -44.622 -11.320 1.00 69.75 85 THR A N 1
ATOM 651 C CA . THR A 1 85 ? 26.292 -43.952 -10.926 1.00 69.75 85 THR A CA 1
ATOM 652 C C . THR A 1 85 ? 26.041 -42.679 -11.750 1.00 69.75 85 THR A C 1
ATOM 654 O O . THR A 1 85 ? 26.986 -42.009 -12.176 1.00 69.75 85 THR A O 1
ATOM 657 N N . PRO A 1 86 ? 24.77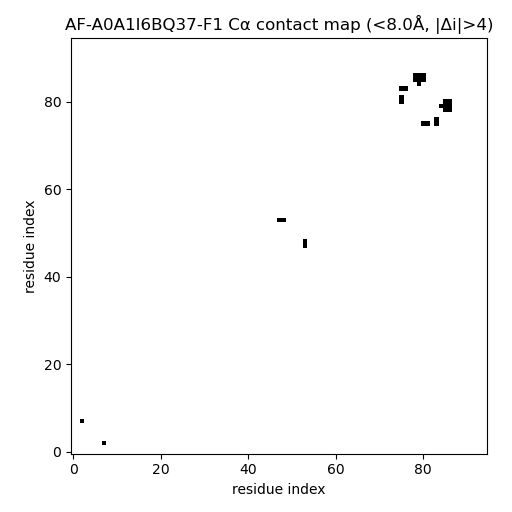5 -42.303 -12.022 1.00 72.44 86 PRO A N 1
ATOM 658 C CA . PRO A 1 86 ? 24.467 -41.079 -12.763 1.00 72.44 86 PRO A CA 1
ATOM 659 C C . PRO A 1 86 ? 24.987 -39.821 -12.050 1.00 72.44 86 PRO A C 1
ATOM 661 O O . PRO A 1 86 ? 24.809 -39.658 -10.839 1.00 72.44 86 PRO A O 1
ATOM 664 N N . LYS A 1 87 ? 25.578 -38.877 -12.795 1.00 70.50 87 LYS A N 1
ATOM 665 C CA . LYS A 1 87 ? 25.922 -37.553 -12.255 1.00 70.50 87 LYS A CA 1
ATOM 666 C C . LYS A 1 87 ? 24.632 -36.779 -11.971 1.00 70.50 87 LYS A C 1
ATOM 668 O O . LYS A 1 87 ? 23.917 -36.383 -12.889 1.00 70.50 87 LYS A O 1
ATOM 673 N N . SER A 1 88 ? 24.346 -36.557 -10.689 1.00 67.06 88 SER A N 1
ATOM 674 C CA . SER A 1 88 ? 23.271 -35.671 -10.235 1.00 67.06 88 SER A CA 1
ATOM 675 C C . SER A 1 88 ? 23.468 -34.272 -10.827 1.00 67.06 88 SER A C 1
ATOM 677 O O . SER A 1 88 ? 24.466 -33.610 -10.536 1.00 67.06 88 SER A O 1
ATOM 679 N N . LYS A 1 89 ? 22.522 -33.819 -11.657 1.00 62.25 89 LYS A N 1
ATOM 680 C CA . LYS A 1 89 ? 22.443 -32.416 -12.075 1.00 62.25 89 LYS A CA 1
ATOM 681 C C . LYS A 1 89 ? 21.742 -31.624 -10.963 1.00 62.25 89 LYS A C 1
ATOM 683 O O . LYS A 1 89 ? 20.641 -32.022 -10.577 1.00 62.25 89 LYS A O 1
ATOM 688 N N . PRO A 1 90 ? 22.320 -30.516 -10.463 1.00 55.22 90 PRO A N 1
ATOM 689 C CA . PRO A 1 90 ? 21.610 -29.638 -9.540 1.00 55.22 90 PRO A CA 1
ATOM 690 C C . PRO A 1 90 ? 20.321 -29.147 -10.213 1.00 55.22 90 PRO A C 1
ATOM 692 O O . PRO A 1 90 ? 20.378 -28.636 -11.331 1.00 55.22 90 PRO A O 1
ATOM 695 N N . GLY A 1 91 ? 19.170 -29.344 -9.564 1.00 60.97 91 GLY A N 1
ATOM 696 C CA . GLY A 1 91 ? 17.873 -28.842 -10.036 1.00 60.97 91 GLY A CA 1
ATOM 697 C C . GLY A 1 91 ? 16.928 -29.856 -10.691 1.00 60.97 91 GLY A C 1
ATOM 698 O O . GLY A 1 91 ? 15.877 -29.450 -11.171 1.00 60.97 91 GLY A O 1
ATOM 699 N N . ARG A 1 92 ? 17.243 -31.160 -10.708 1.00 60.53 92 ARG A N 1
ATOM 700 C CA . ARG A 1 92 ? 16.269 -32.200 -11.093 1.00 60.53 92 ARG A CA 1
ATOM 701 C C . ARG A 1 92 ? 15.983 -33.116 -9.907 1.00 60.53 92 ARG A C 1
ATOM 703 O O . ARG A 1 92 ? 16.510 -34.223 -9.825 1.00 60.53 92 ARG A O 1
ATOM 710 N N . THR A 1 93 ? 15.180 -32.629 -8.967 1.00 54.53 93 THR A N 1
ATOM 711 C CA . THR A 1 93 ? 14.461 -33.501 -8.033 1.00 54.53 93 THR A CA 1
ATOM 712 C C . THR A 1 93 ? 13.515 -34.370 -8.857 1.00 54.53 93 THR A C 1
ATOM 714 O O . THR A 1 93 ? 12.818 -33.863 -9.735 1.00 54.53 93 THR A O 1
ATOM 717 N N . LYS A 1 94 ? 13.566 -35.688 -8.656 1.00 59.25 94 LYS A N 1
ATOM 718 C CA . LYS A 1 94 ? 12.562 -36.597 -9.208 1.00 59.25 94 LYS A CA 1
ATOM 719 C C . LYS A 1 94 ? 11.269 -36.362 -8.424 1.00 59.25 94 LYS A C 1
ATOM 721 O O . LYS A 1 94 ? 11.305 -36.495 -7.203 1.00 59.25 94 LYS A O 1
ATOM 726 N N . GLU A 1 95 ? 10.203 -35.9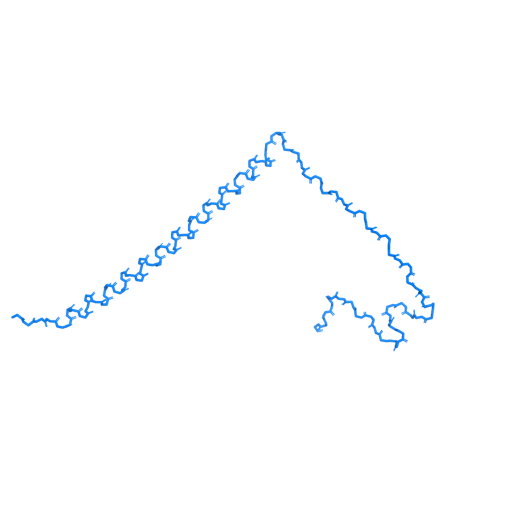71 -9.112 1.00 44.81 95 GLU A N 1
ATOM 727 C CA . GLU A 1 95 ? 8.849 -36.380 -8.714 1.00 44.81 95 GLU A CA 1
ATOM 728 C C . GLU A 1 95 ? 8.687 -37.880 -8.986 1.00 44.81 95 GLU A C 1
ATOM 730 O O . GLU A 1 95 ? 9.301 -38.366 -9.973 1.00 44.81 95 GLU A O 1
#

Sequence (95 aa):
MAIDLAQLQQVLDNAQKADAFKADVKRALRRVSSLLSNLQSAVEDAEALLSDDYVPATKERKIRAPREAGEVDEEAPYGRKKDGTPKSKPGRTKE

Solvent-accessible surface area (backbone atoms only — not comparable to full-atom values): 6156 Å² total; per-residue (Å²): 131,84,79,58,63,65,61,53,50,52,51,51,57,50,49,54,52,51,52,51,50,52,51,50,52,54,52,50,52,51,51,53,53,52,51,51,54,52,49,52,52,53,49,54,51,49,50,50,71,70,37,93,82,55,73,81,84,77,79,78,76,76,79,77,76,82,77,79,84,68,87,74,64,88,84,50,60,88,66,38,43,95,86,68,46,72,57,82,60,92,89,69,79,81,129